Protein AF-A0A529SH38-F1 (afdb_monomer_lite)

Sequence (89 aa):
VKDGNITEHFWVVPFRRTEAGFVGILSNQPAEVHNVVLGQNIEFTRDDISDWGYTRNGHQVGSFTACVMFKRMSKEEADEMRTRFGFDC

pLDDT: mean 95.82, std 1.88, range [90.5, 98.44]

Secondary structure (DSSP, 8-state):
-EETTEE----EEEEEE-SSSEEEEE-S--SS--S--TT-EEEE-GGG-S--EEEETTEEEE-HHHHHHHTTS-HHHHHHHHHHHT---

Radius of gyration: 14.3 Å; chains: 1; bounding box: 28×32×31 Å

Structure (mmCIF, N/CA/C/O backbone):
data_AF-A0A529SH38-F1
#
_entry.id   AF-A0A529SH38-F1
#
loop_
_atom_site.group_PDB
_atom_site.id
_atom_site.type_symbol
_atom_site.label_atom_id
_atom_site.label_alt_id
_atom_site.label_comp_id
_atom_site.label_asym_id
_atom_site.label_entity_id
_atom_site.label_seq_id
_atom_site.pdbx_PDB_ins_code
_atom_site.Cartn_x
_atom_site.Cartn_y
_atom_site.Cartn_z
_atom_site.occupancy
_atom_site.B_iso_or_equiv
_atom_site.auth_seq_id
_atom_site.auth_comp_id
_atom_site.auth_asym_id
_atom_site.auth_atom_id
_atom_site.pdbx_PDB_model_num
ATOM 1 N N . VAL A 1 1 ? -7.296 2.438 6.775 1.00 95.62 1 VAL A N 1
ATOM 2 C CA . VAL A 1 1 ? -7.408 2.915 8.175 1.00 95.62 1 VAL A CA 1
ATOM 3 C C . VAL A 1 1 ? -8.347 4.104 8.201 1.00 95.62 1 VAL A C 1
ATOM 5 O O . VAL A 1 1 ? -8.296 4.913 7.282 1.00 95.62 1 VAL A O 1
ATOM 8 N N . LYS A 1 2 ? -9.222 4.184 9.205 1.00 96.75 2 LYS A N 1
ATOM 9 C CA . LYS A 1 2 ? -10.194 5.270 9.357 1.00 96.75 2 LYS A CA 1
ATOM 10 C C . LYS A 1 2 ? -9.923 6.036 10.649 1.00 96.75 2 LYS A C 1
ATOM 12 O O . LYS A 1 2 ? -9.704 5.403 11.681 1.00 96.75 2 LYS A O 1
ATOM 17 N N . ASP A 1 3 ? -9.981 7.359 10.585 1.00 97.31 3 ASP A N 1
ATOM 18 C CA . ASP A 1 3 ? -9.883 8.271 11.726 1.00 97.31 3 ASP A CA 1
ATOM 19 C C . ASP A 1 3 ? -10.957 9.362 11.581 1.00 97.31 3 ASP A C 1
ATOM 21 O O . ASP A 1 3 ? -10.888 10.227 10.707 1.00 97.31 3 ASP A O 1
ATOM 25 N N . GLY A 1 4 ? -12.042 9.251 12.351 1.00 96.25 4 GLY A N 1
ATOM 26 C CA . GLY A 1 4 ? -13.233 10.083 12.160 1.00 96.25 4 GLY A CA 1
ATOM 27 C C . GLY A 1 4 ? -13.816 9.959 10.744 1.00 96.25 4 GLY A C 1
ATOM 28 O O . GLY A 1 4 ? -14.305 8.896 10.354 1.00 96.25 4 GLY A O 1
ATOM 29 N N . ASN A 1 5 ? -13.775 11.055 9.982 1.00 97.00 5 ASN A N 1
ATOM 30 C CA . ASN A 1 5 ? -14.246 11.118 8.591 1.00 97.00 5 ASN A CA 1
ATOM 31 C C . ASN A 1 5 ? -13.131 10.885 7.558 1.00 97.00 5 ASN A C 1
ATOM 33 O O . ASN A 1 5 ? -13.412 10.844 6.362 1.00 97.00 5 ASN A O 1
ATOM 37 N N . ILE A 1 6 ? -11.885 10.733 8.006 1.00 97.62 6 ILE A N 1
ATOM 38 C CA . ILE A 1 6 ? -10.714 10.551 7.152 1.00 97.62 6 ILE A CA 1
ATOM 39 C C . ILE A 1 6 ? -10.489 9.054 6.954 1.00 97.62 6 ILE A C 1
ATOM 41 O O . ILE A 1 6 ? -10.620 8.256 7.886 1.00 97.62 6 ILE A O 1
ATOM 45 N N . THR A 1 7 ? -10.186 8.654 5.722 1.00 96.75 7 THR A N 1
ATOM 46 C CA . THR A 1 7 ? -9.797 7.281 5.388 1.00 96.75 7 THR A CA 1
ATOM 47 C C . THR A 1 7 ? -8.531 7.311 4.553 1.00 96.75 7 THR A C 1
ATOM 49 O O . THR A 1 7 ? -8.500 7.925 3.492 1.00 96.75 7 THR A O 1
ATOM 52 N N . GLU A 1 8 ? -7.511 6.603 5.024 1.00 96.19 8 GLU A N 1
ATOM 53 C CA . GLU A 1 8 ? -6.231 6.451 4.340 1.00 96.19 8 GLU A CA 1
ATOM 54 C C . GLU A 1 8 ? -5.921 4.983 4.060 1.00 96.19 8 GLU A C 1
ATOM 56 O O . GLU A 1 8 ? -6.230 4.086 4.856 1.00 96.19 8 GLU A O 1
ATOM 61 N N . HIS A 1 9 ? -5.284 4.746 2.916 1.00 95.19 9 HIS A N 1
ATOM 62 C CA . HIS A 1 9 ? -4.798 3.436 2.501 1.00 95.19 9 HIS A CA 1
ATOM 63 C C . HIS A 1 9 ? -3.315 3.309 2.833 1.00 95.19 9 HIS A C 1
ATOM 65 O O . HIS A 1 9 ? -2.533 4.220 2.573 1.00 95.19 9 HIS A O 1
ATOM 71 N N . PHE A 1 10 ? -2.930 2.154 3.371 1.00 96.62 10 PHE A N 1
ATOM 72 C CA . PHE A 1 10 ? -1.558 1.864 3.763 1.00 96.62 10 PHE A CA 1
ATOM 73 C C . PHE A 1 10 ? -1.116 0.532 3.175 1.00 96.62 10 PHE A C 1
ATOM 75 O O . PHE A 1 10 ? -1.888 -0.429 3.173 1.00 96.62 10 PHE A O 1
ATOM 82 N N . TRP A 1 11 ? 0.144 0.456 2.750 1.00 96.06 11 TRP A N 1
ATOM 83 C CA . TRP A 1 11 ? 0.785 -0.834 2.536 1.00 96.06 11 TRP A CA 1
ATOM 84 C C . TRP A 1 11 ? 1.144 -1.460 3.881 1.00 96.06 11 TRP A C 1
ATOM 86 O O . TRP A 1 11 ? 1.594 -0.772 4.802 1.00 96.06 11 TRP A O 1
ATOM 96 N N . VAL A 1 12 ? 0.948 -2.775 3.978 1.00 97.69 12 VAL A N 1
ATOM 97 C CA . VAL A 1 12 ? 1.305 -3.567 5.155 1.00 97.69 12 VAL A CA 1
ATOM 98 C C . VAL A 1 12 ? 2.315 -4.631 4.740 1.00 97.69 12 VAL A C 1
ATOM 100 O O . VAL A 1 12 ? 1.959 -5.604 4.075 1.00 97.69 12 VAL A O 1
ATOM 103 N N . VAL A 1 13 ? 3.585 -4.447 5.103 1.00 96.12 13 VAL A N 1
ATOM 104 C CA . VAL A 1 13 ? 4.675 -5.386 4.804 1.00 96.12 13 VAL A CA 1
ATOM 105 C C . VAL A 1 13 ? 5.820 -5.265 5.835 1.00 96.12 13 VAL A C 1
ATOM 107 O O . VAL A 1 13 ? 6.246 -4.155 6.157 1.00 96.12 13 VAL A O 1
ATOM 110 N N . PRO A 1 14 ? 6.373 -6.387 6.342 1.00 96.81 14 PRO A N 1
ATOM 111 C CA . PRO A 1 14 ? 5.889 -7.758 6.180 1.00 96.81 14 PRO A CA 1
ATOM 112 C C . PRO A 1 14 ? 4.585 -8.009 6.954 1.00 96.81 14 PRO A C 1
ATOM 114 O O . PRO A 1 14 ? 4.255 -7.306 7.908 1.00 96.81 14 PRO A O 1
ATOM 117 N N . PHE A 1 15 ? 3.855 -9.049 6.550 1.00 97.75 15 PHE A N 1
ATOM 118 C CA . PHE A 1 15 ? 2.674 -9.539 7.259 1.00 97.75 15 PHE A CA 1
ATOM 119 C C . PHE A 1 15 ? 2.650 -11.068 7.286 1.00 97.75 15 PHE A C 1
ATOM 121 O O . PHE A 1 15 ? 3.296 -11.738 6.478 1.00 97.75 15 PHE A O 1
ATOM 128 N N . ARG A 1 16 ? 1.879 -11.629 8.217 1.00 97.69 16 ARG A N 1
ATOM 129 C CA . ARG A 1 16 ? 1.625 -13.068 8.335 1.00 97.69 16 ARG A CA 1
ATOM 130 C C . ARG A 1 16 ? 0.136 -13.335 8.504 1.00 97.69 16 ARG A C 1
ATOM 132 O O . ARG A 1 16 ? -0.603 -12.484 8.994 1.00 97.69 16 ARG A O 1
ATOM 139 N N . ARG A 1 17 ? -0.294 -14.540 8.133 1.00 97.62 17 ARG A N 1
ATOM 140 C CA . ARG A 1 17 ? -1.648 -15.024 8.429 1.00 97.62 17 ARG A CA 1
ATOM 141 C C . ARG A 1 17 ? -1.799 -15.371 9.910 1.00 97.62 17 ARG A C 1
ATOM 143 O O . ARG A 1 17 ? -0.841 -15.786 10.566 1.00 97.62 17 ARG A O 1
ATOM 150 N N . THR A 1 18 ? -3.017 -15.217 10.401 1.00 97.44 18 THR A N 1
ATOM 151 C CA . THR A 1 18 ? -3.508 -15.699 11.694 1.00 97.44 18 THR A CA 1
ATOM 152 C C . THR A 1 18 ? -4.726 -16.598 11.448 1.00 97.44 18 THR A C 1
ATOM 154 O O . THR A 1 18 ? -5.127 -16.791 10.298 1.00 97.44 18 THR A O 1
ATOM 157 N N . GLU A 1 19 ? -5.322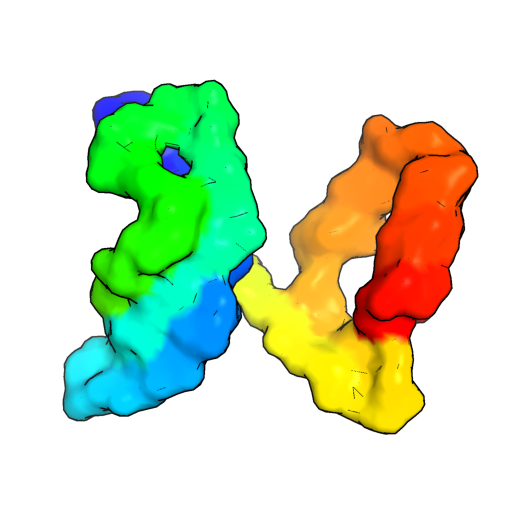 -17.165 12.498 1.00 96.12 19 GLU A N 1
ATOM 158 C CA . GLU A 1 19 ? -6.563 -17.948 12.362 1.00 96.12 19 GLU A CA 1
ATOM 159 C C . GLU A 1 19 ? -7.740 -17.095 11.861 1.00 96.12 19 GLU A C 1
ATOM 161 O O . GLU A 1 19 ? -8.558 -17.574 11.080 1.00 96.12 19 GLU A O 1
ATOM 166 N N . ALA A 1 20 ? -7.796 -15.822 12.268 1.00 93.94 20 ALA A N 1
ATOM 167 C CA . ALA A 1 20 ? -8.903 -14.911 11.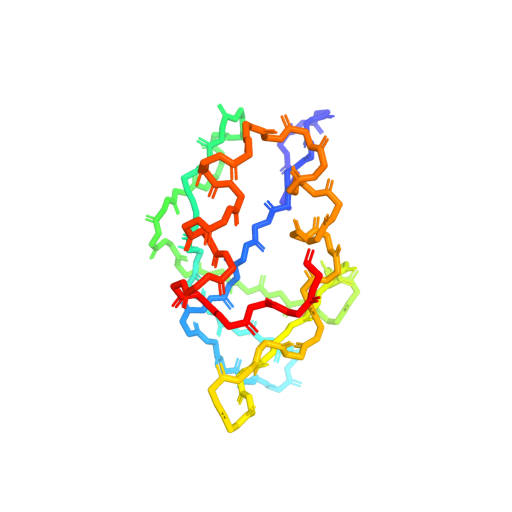975 1.00 93.94 20 ALA A CA 1
ATOM 168 C C . ALA A 1 20 ? -8.618 -13.911 10.835 1.00 93.94 20 ALA A C 1
ATOM 170 O O . ALA A 1 20 ? -9.527 -13.218 10.385 1.00 93.94 20 ALA A O 1
ATOM 171 N N . GLY A 1 21 ? -7.376 -13.815 10.351 1.00 97.31 21 GLY A N 1
ATOM 172 C CA . GLY A 1 21 ? -6.998 -12.824 9.344 1.00 97.31 21 GLY A CA 1
ATOM 173 C C . GLY A 1 21 ? -5.490 -12.698 9.179 1.00 97.31 21 GLY A C 1
ATOM 174 O O . GLY A 1 21 ? -4.800 -13.665 8.838 1.00 97.31 21 GLY A O 1
ATOM 175 N N . PHE A 1 22 ? -4.981 -11.489 9.388 1.00 98.44 22 PHE A N 1
ATOM 176 C CA . PHE A 1 22 ? -3.582 -11.144 9.191 1.00 98.44 22 PHE A CA 1
ATOM 177 C C . PHE A 1 22 ? -3.093 -10.192 10.279 1.00 98.44 22 PHE A C 1
ATOM 179 O O . PHE A 1 22 ? -3.869 -9.446 10.870 1.00 98.44 22 PHE A O 1
ATOM 186 N N . VAL A 1 23 ? -1.782 -10.196 10.500 1.00 98.31 23 VAL A N 1
ATOM 187 C CA . VAL A 1 23 ? -1.087 -9.162 11.269 1.0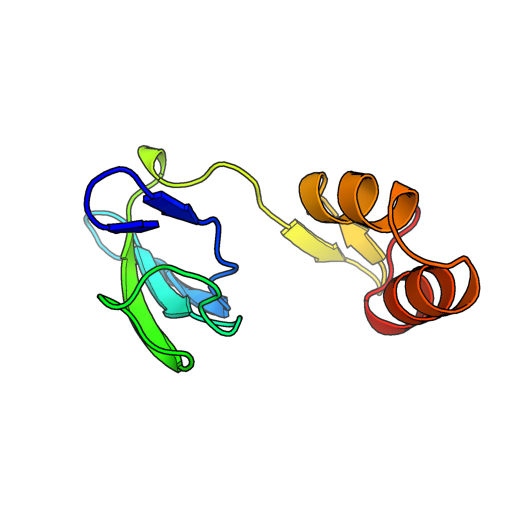0 98.31 23 VAL A CA 1
ATOM 188 C C . VAL A 1 23 ? 0.189 -8.775 10.538 1.00 98.31 23 VAL A C 1
ATOM 190 O O . VAL A 1 23 ? 0.892 -9.645 10.013 1.00 98.31 23 VAL A O 1
ATOM 193 N N . GLY A 1 24 ? 0.489 -7.483 10.475 1.00 98.06 24 GLY A N 1
ATOM 194 C CA . GLY A 1 24 ? 1.679 -6.984 9.794 1.00 98.06 24 GLY A CA 1
ATOM 195 C C . GLY A 1 24 ? 2.025 -5.553 10.161 1.00 98.06 24 GLY A C 1
ATOM 196 O O . GLY A 1 24 ? 1.397 -4.966 11.036 1.00 98.06 24 GLY A O 1
ATOM 197 N N . ILE A 1 25 ? 3.037 -5.008 9.493 1.00 98.44 25 ILE A N 1
ATOM 198 C CA . ILE A 1 25 ? 3.620 -3.703 9.816 1.00 98.44 25 ILE A CA 1
ATOM 199 C C . ILE A 1 25 ? 3.183 -2.653 8.796 1.00 98.44 25 ILE A C 1
ATOM 201 O O . ILE A 1 25 ? 3.344 -2.869 7.597 1.00 98.44 25 ILE A O 1
ATOM 205 N N . LEU A 1 26 ? 2.678 -1.507 9.262 1.00 97.88 26 LEU A N 1
ATOM 206 C CA . LEU A 1 26 ? 2.397 -0.348 8.407 1.00 97.88 26 LEU A CA 1
ATOM 207 C C . LEU A 1 26 ? 3.691 0.211 7.802 1.00 97.88 26 LEU A C 1
ATOM 209 O O . LEU A 1 26 ? 4.618 0.568 8.532 1.00 97.88 26 LEU A O 1
ATOM 213 N N . SER A 1 27 ? 3.736 0.320 6.474 1.00 96.19 27 SER A N 1
ATOM 214 C CA . SER A 1 27 ? 4.967 0.611 5.721 1.00 96.19 27 SER A CA 1
ATOM 215 C C . SER A 1 27 ? 5.019 2.009 5.098 1.00 96.19 27 SER A C 1
ATOM 217 O O . SER A 1 27 ? 5.960 2.317 4.369 1.00 96.19 27 SER A O 1
ATOM 219 N N . ASN A 1 28 ? 4.037 2.867 5.380 1.00 93.44 28 ASN A N 1
ATOM 220 C CA . ASN A 1 28 ? 4.003 4.253 4.912 1.00 93.44 28 ASN A CA 1
ATOM 221 C C . ASN A 1 28 ? 3.652 5.203 6.059 1.00 93.44 28 ASN A C 1
ATOM 223 O O . ASN A 1 28 ? 2.964 4.823 7.007 1.00 93.44 28 ASN A O 1
ATOM 227 N N . GLN A 1 29 ? 4.151 6.435 5.965 1.00 96.31 29 GLN A N 1
ATOM 228 C CA . GLN A 1 29 ? 3.880 7.493 6.931 1.00 96.31 29 GLN A CA 1
ATOM 229 C C . GLN A 1 29 ? 2.418 7.958 6.797 1.00 96.31 29 GLN A C 1
ATOM 231 O O . GLN A 1 29 ? 2.017 8.292 5.680 1.00 96.31 29 GLN A O 1
ATOM 236 N N . PRO A 1 30 ? 1.640 8.004 7.894 1.00 97.00 30 PRO A N 1
ATOM 237 C CA . PRO A 1 30 ? 0.318 8.627 7.896 1.00 97.00 30 PRO A CA 1
ATOM 238 C C . PRO A 1 30 ? 0.381 10.091 7.469 1.00 97.00 30 PRO A C 1
ATOM 240 O O . PRO A 1 30 ? 1.288 10.812 7.898 1.00 97.00 30 PRO A O 1
ATOM 243 N N . ALA A 1 31 ? -0.568 10.513 6.635 1.00 96.25 31 ALA A N 1
ATOM 244 C CA . ALA A 1 31 ? -0.642 11.890 6.154 1.00 96.25 31 ALA A CA 1
ATOM 245 C C . ALA A 1 31 ? -1.578 12.755 7.014 1.00 96.25 31 ALA A C 1
ATOM 247 O O . ALA A 1 31 ? -1.215 13.867 7.390 1.00 96.25 31 ALA A O 1
ATOM 248 N N . GLU A 1 32 ? -2.762 12.240 7.335 1.00 97.06 32 GLU A N 1
ATOM 249 C CA . GLU A 1 32 ? -3.850 12.948 8.016 1.00 97.06 32 GLU A CA 1
ATOM 250 C C . GLU A 1 32 ? -4.509 12.126 9.138 1.00 97.06 32 GLU A C 1
ATOM 252 O O . GLU A 1 32 ? -5.106 12.706 10.044 1.00 97.06 32 GLU A O 1
ATOM 257 N N . VAL A 1 33 ? -4.427 10.791 9.119 1.00 97.88 33 VAL A N 1
ATOM 258 C CA . VAL A 1 33 ? -4.866 9.957 10.250 1.00 97.88 33 VAL A CA 1
ATOM 259 C C . VAL A 1 33 ? -3.843 10.010 11.387 1.00 97.88 33 VAL A C 1
ATOM 261 O O . VAL A 1 33 ? -2.637 9.904 11.168 1.00 97.88 33 VAL A O 1
ATOM 264 N N . HIS A 1 34 ? -4.323 10.133 12.623 1.00 97.06 34 HIS A N 1
ATOM 265 C CA . HIS A 1 34 ? -3.482 10.293 13.817 1.00 97.06 34 HIS A CA 1
ATOM 266 C C . HIS A 1 34 ? -3.561 9.092 14.769 1.00 97.06 34 HIS A C 1
ATOM 268 O O . HIS A 1 34 ? -2.887 9.058 15.798 1.00 97.06 34 HIS A O 1
ATOM 274 N N . ASN A 1 35 ? -4.389 8.099 14.442 1.00 97.31 35 ASN A N 1
ATOM 275 C CA . ASN A 1 35 ? -4.629 6.914 15.265 1.00 97.31 35 ASN A CA 1
ATOM 276 C C . ASN A 1 35 ? -3.686 5.734 14.971 1.00 97.31 35 ASN A C 1
ATOM 278 O O . ASN A 1 35 ? -3.814 4.680 15.597 1.00 97.31 35 ASN A O 1
ATOM 282 N N . VAL A 1 36 ? 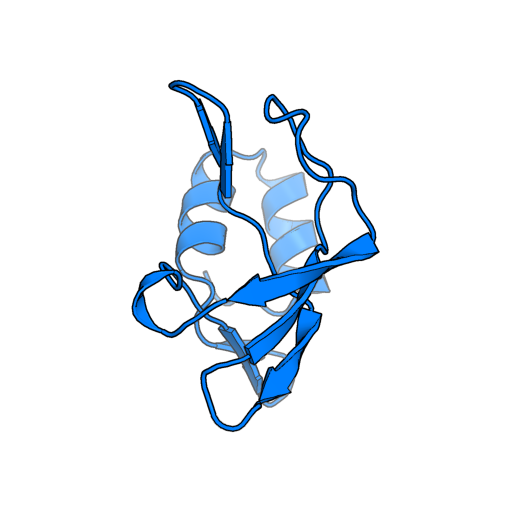-2.748 5.902 14.037 1.00 97.75 36 VAL A N 1
ATOM 283 C CA . VAL A 1 36 ? -1.697 4.930 13.722 1.00 97.75 36 VAL A CA 1
ATOM 284 C C . VAL A 1 36 ? -0.370 5.635 13.452 1.00 97.75 36 VAL A C 1
ATOM 286 O O . VAL A 1 36 ? -0.346 6.824 13.148 1.00 97.75 36 VAL A O 1
ATOM 289 N N . VAL A 1 37 ? 0.740 4.900 13.534 1.00 97.75 37 VAL A N 1
ATOM 290 C CA . VAL A 1 37 ? 2.085 5.404 13.203 1.00 97.75 37 VAL A CA 1
ATOM 291 C C . VAL A 1 37 ? 2.836 4.453 12.268 1.00 97.75 37 VAL A C 1
ATOM 293 O O . VAL A 1 37 ? 2.560 3.252 12.224 1.00 97.75 37 VAL A O 1
ATOM 296 N N . LEU A 1 38 ? 3.818 4.981 11.530 1.00 97.88 38 LEU A N 1
ATOM 297 C CA . LEU A 1 38 ? 4.739 4.171 10.725 1.00 97.88 38 LEU A CA 1
ATOM 298 C C . LEU A 1 38 ? 5.411 3.095 11.596 1.00 97.88 38 LEU A C 1
ATOM 300 O O . LEU A 1 38 ? 5.874 3.381 12.699 1.00 97.88 38 LEU A O 1
ATOM 304 N N . GLY A 1 39 ? 5.490 1.861 11.094 1.00 98.12 39 GLY A N 1
ATOM 305 C CA . GLY A 1 39 ? 6.123 0.748 11.806 1.00 98.12 39 GLY A CA 1
ATOM 306 C C . GLY A 1 39 ? 5.229 0.059 12.845 1.00 98.12 39 GLY A C 1
ATOM 307 O O . GLY A 1 39 ? 5.636 -0.948 13.425 1.00 98.12 39 GLY A O 1
ATOM 308 N N . GLN A 1 40 ? 4.010 0.551 13.073 1.00 98.06 40 GLN A N 1
ATOM 309 C CA . GLN A 1 40 ? 3.052 -0.086 13.971 1.00 98.06 40 GLN A CA 1
ATOM 310 C C . GLN A 1 40 ? 2.591 -1.447 13.429 1.00 98.06 40 GLN A C 1
ATOM 312 O O . GLN A 1 40 ? 2.298 -1.590 12.239 1.00 98.06 40 GLN A O 1
ATOM 317 N N . ASN A 1 41 ? 2.471 -2.432 14.327 1.00 97.81 41 ASN A N 1
ATOM 318 C CA . ASN A 1 41 ? 1.783 -3.686 14.031 1.00 97.81 41 ASN A CA 1
ATOM 319 C C . ASN A 1 41 ? 0.267 -3.469 14.016 1.00 97.81 41 ASN A C 1
ATOM 321 O O . ASN A 1 41 ? -0.290 -2.911 14.963 1.00 97.81 41 ASN A O 1
ATOM 325 N N . ILE A 1 42 ? -0.392 -3.947 12.968 1.00 97.50 42 ILE A N 1
ATOM 326 C CA . ILE A 1 42 ? -1.835 -3.840 12.777 1.00 97.50 42 ILE A CA 1
ATOM 327 C C . ILE A 1 42 ? -2.430 -5.194 12.400 1.00 97.50 42 ILE A C 1
ATOM 329 O O . ILE A 1 42 ? -1.842 -5.953 11.624 1.00 97.50 42 ILE A O 1
ATOM 333 N N . GLU A 1 43 ? -3.599 -5.488 12.960 1.00 97.69 43 GLU A N 1
ATOM 334 C CA . GLU A 1 43 ? -4.432 -6.618 12.557 1.00 97.69 43 GLU A CA 1
ATOM 335 C C . GLU A 1 43 ? -5.427 -6.175 11.487 1.00 97.69 43 GLU A C 1
ATOM 337 O O . GLU A 1 43 ? -5.960 -5.067 11.544 1.00 97.69 43 GLU A O 1
ATOM 342 N N . PHE A 1 44 ? -5.660 -7.033 10.499 1.00 97.81 44 PHE A N 1
ATOM 343 C CA . PHE A 1 44 ? -6.589 -6.757 9.408 1.00 97.81 44 PHE A CA 1
ATOM 344 C C . PHE A 1 44 ? -7.147 -8.052 8.821 1.00 97.81 44 PHE A C 1
ATOM 346 O O . PHE A 1 44 ? -6.589 -9.143 8.983 1.00 97.81 44 PHE A O 1
ATOM 353 N N . THR A 1 45 ? -8.264 -7.930 8.119 1.00 97.75 45 THR A N 1
ATOM 354 C CA . THR A 1 45 ? -8.968 -9.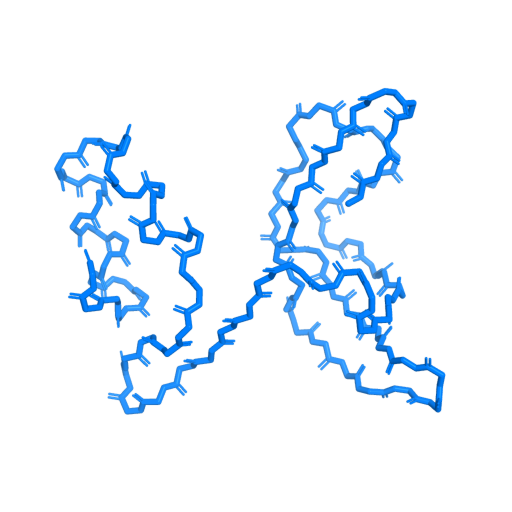027 7.458 1.00 97.75 45 THR A CA 1
ATOM 355 C C . THR A 1 45 ? -8.928 -8.858 5.942 1.00 97.75 45 THR A C 1
ATOM 357 O O . THR A 1 45 ? -8.364 -7.898 5.420 1.00 97.75 45 THR A O 1
ATOM 360 N N . ARG A 1 46 ? -9.512 -9.807 5.198 1.00 95.94 46 ARG A N 1
ATOM 361 C CA . ARG A 1 46 ? -9.627 -9.672 3.737 1.00 95.94 46 ARG A CA 1
ATOM 362 C C . ARG A 1 46 ? -10.508 -8.497 3.321 1.00 95.94 46 ARG A C 1
ATOM 364 O O . ARG A 1 46 ? -10.229 -7.909 2.285 1.00 95.94 46 ARG A O 1
ATOM 371 N N . ASP A 1 47 ? -11.517 -8.163 4.119 1.00 97.12 47 ASP A N 1
ATOM 372 C CA . ASP A 1 47 ? -12.479 -7.106 3.795 1.00 97.12 47 ASP A CA 1
ATOM 373 C C . ASP A 1 47 ? -11.851 -5.706 3.901 1.00 97.12 47 ASP A C 1
ATOM 375 O O . ASP A 1 47 ? -12.341 -4.753 3.301 1.00 97.12 47 ASP A O 1
ATOM 379 N N . ASP A 1 48 ? -10.716 -5.594 4.597 1.00 96.94 48 ASP A N 1
ATOM 380 C CA . ASP A 1 48 ? -9.926 -4.365 4.696 1.00 96.94 48 ASP A CA 1
ATOM 381 C C . ASP A 1 48 ? -8.991 -4.154 3.483 1.00 96.94 48 ASP A C 1
ATOM 383 O O . ASP A 1 48 ? -8.408 -3.077 3.318 1.00 96.94 48 ASP A O 1
ATOM 387 N N . ILE A 1 49 ? -8.813 -5.173 2.630 1.00 96.12 49 ILE A N 1
ATOM 388 C CA . ILE A 1 49 ? -7.861 -5.150 1.511 1.00 96.12 49 ILE A CA 1
ATOM 389 C C . ILE A 1 49 ? -8.522 -4.535 0.276 1.00 96.12 49 ILE A C 1
ATOM 391 O O . ILE A 1 49 ? -9.456 -5.084 -0.301 1.00 96.12 49 ILE A O 1
ATOM 395 N N . SER A 1 50 ? -7.967 -3.415 -0.178 1.00 95.44 50 SER A N 1
ATOM 396 C CA . SER A 1 50 ? -8.403 -2.697 -1.389 1.00 95.44 50 SER A CA 1
ATOM 397 C C . SER A 1 50 ? -7.472 -2.902 -2.585 1.00 95.44 50 SER A C 1
ATOM 399 O O . SER A 1 50 ? -7.902 -2.762 -3.726 1.00 95.44 50 SER A O 1
ATOM 401 N N . ASP A 1 51 ? -6.209 -3.249 -2.336 1.00 95.88 51 ASP A N 1
ATOM 402 C CA . ASP A 1 51 ? -5.204 -3.571 -3.347 1.00 95.88 51 ASP A CA 1
ATOM 403 C C . ASP A 1 51 ? -4.153 -4.509 -2.739 1.00 95.88 51 ASP A C 1
ATOM 405 O O . ASP A 1 51 ? -4.015 -4.609 -1.518 1.00 95.88 51 ASP A O 1
ATOM 409 N N . TRP A 1 52 ? -3.423 -5.222 -3.588 1.00 95.25 52 TRP A N 1
ATOM 410 C CA . TRP A 1 52 ? -2.394 -6.169 -3.179 1.00 95.25 52 TRP A CA 1
ATOM 411 C C . TRP A 1 52 ? -1.318 -6.273 -4.250 1.00 95.25 52 TRP A C 1
ATOM 413 O O . TRP A 1 52 ? -1.586 -6.095 -5.436 1.00 95.25 52 TRP A O 1
ATOM 423 N N . GLY A 1 53 ? -0.104 -6.636 -3.850 1.00 94.56 53 GLY A N 1
ATOM 424 C CA . GLY A 1 53 ? 0.959 -6.903 -4.803 1.00 94.56 53 GLY A CA 1
ATOM 425 C C . GLY A 1 53 ? 2.061 -7.781 -4.237 1.00 94.56 53 GLY A C 1
ATOM 426 O O . GLY A 1 53 ? 2.185 -7.954 -3.026 1.00 94.56 53 GLY A O 1
ATOM 427 N N . TYR A 1 54 ? 2.852 -8.360 -5.132 1.00 94.19 54 TYR A N 1
ATOM 428 C CA . TYR A 1 54 ? 4.054 -9.120 -4.803 1.00 94.19 54 TYR A CA 1
ATOM 429 C C . TYR A 1 54 ? 5.077 -9.013 -5.936 1.00 94.19 54 TYR A C 1
ATOM 431 O O . TYR A 1 54 ? 4.720 -8.757 -7.085 1.00 94.19 54 TYR A O 1
ATOM 439 N N . THR A 1 55 ? 6.349 -9.245 -5.624 1.00 93.56 55 THR A N 1
ATOM 440 C CA . THR A 1 55 ? 7.412 -9.276 -6.632 1.00 93.56 55 THR A CA 1
ATOM 441 C C . THR A 1 55 ? 7.563 -10.682 -7.207 1.00 93.56 55 THR A C 1
ATOM 443 O O . THR A 1 55 ? 7.671 -11.663 -6.468 1.00 93.56 55 THR A O 1
ATOM 446 N N . ARG A 1 56 ? 7.627 -10.786 -8.534 1.00 95.25 56 ARG A N 1
ATOM 447 C CA . ARG A 1 56 ? 7.900 -12.019 -9.277 1.00 95.25 56 ARG A CA 1
ATOM 448 C C . ARG A 1 56 ? 8.947 -11.738 -10.346 1.00 95.25 56 ARG A C 1
ATOM 450 O O . ARG A 1 56 ? 8.719 -10.930 -11.235 1.00 95.25 56 ARG A O 1
ATOM 457 N N . ASN A 1 57 ? 10.081 -12.434 -10.280 1.00 95.12 57 ASN A N 1
ATOM 458 C CA . ASN A 1 57 ? 11.198 -12.276 -11.223 1.00 95.12 57 ASN A CA 1
ATOM 459 C C . ASN A 1 57 ? 11.707 -10.826 -11.353 1.00 95.12 57 ASN A C 1
ATOM 461 O O . ASN A 1 57 ? 12.101 -10.413 -12.433 1.00 95.12 57 ASN A O 1
ATOM 465 N N . GLY A 1 58 ? 11.678 -10.052 -10.264 1.00 93.31 58 GLY A N 1
ATOM 466 C CA . GLY A 1 58 ? 12.078 -8.640 -10.274 1.00 93.31 58 GLY A CA 1
ATOM 467 C C . GLY A 1 58 ? 11.001 -7.669 -10.766 1.00 93.31 58 GLY A C 1
ATOM 468 O O . GLY A 1 58 ? 11.234 -6.469 -10.713 1.00 93.31 58 GLY A O 1
ATOM 469 N N . HIS A 1 59 ? 9.828 -8.162 -11.172 1.00 94.88 59 HIS A N 1
ATOM 470 C CA . HIS A 1 59 ? 8.695 -7.335 -11.581 1.00 94.88 59 HIS A CA 1
ATOM 471 C C . HIS A 1 59 ? 7.601 -7.327 -10.513 1.00 94.88 59 HIS A C 1
ATOM 473 O O . HIS A 1 59 ? 7.330 -8.340 -9.860 1.00 94.88 59 HIS A O 1
ATOM 479 N N . GLN A 1 60 ? 6.953 -6.184 -10.347 1.00 95.75 60 GLN A N 1
ATOM 480 C CA . GLN A 1 60 ? 5.811 -5.994 -9.476 1.00 95.75 60 GLN A CA 1
ATOM 481 C C . GLN A 1 60 ? 4.555 -6.541 -10.156 1.00 95.75 60 GLN A C 1
ATOM 483 O O . GLN A 1 60 ? 4.156 -6.099 -11.229 1.00 95.75 60 GLN A O 1
ATOM 488 N N . VAL A 1 61 ? 3.900 -7.492 -9.496 1.00 95.38 61 VAL A N 1
ATOM 489 C CA . VAL A 1 61 ? 2.576 -7.988 -9.873 1.00 95.38 61 VAL A CA 1
ATOM 490 C C . VAL A 1 61 ? 1.557 -7.384 -8.914 1.00 95.38 61 VAL A C 1
ATOM 492 O O . VAL A 1 61 ? 1.756 -7.431 -7.700 1.00 95.38 61 VAL A O 1
ATOM 495 N N . GLY A 1 62 ? 0.462 -6.839 -9.445 1.00 94.19 62 GLY A N 1
ATOM 496 C CA . GLY A 1 62 ? -0.541 -6.129 -8.648 1.00 94.19 62 GLY A CA 1
ATOM 497 C C . GLY A 1 62 ? -0.114 -4.695 -8.334 1.00 94.19 62 GLY A C 1
ATOM 498 O O . GLY A 1 62 ? 0.516 -4.043 -9.164 1.00 94.19 62 GLY A O 1
ATOM 499 N N . SER A 1 63 ? -0.464 -4.200 -7.149 1.00 94.12 63 SER A N 1
ATOM 500 C CA . SER A 1 63 ? -0.230 -2.816 -6.719 1.00 94.12 63 SER A CA 1
ATOM 501 C C . SER A 1 63 ? -0.793 -1.790 -7.708 1.00 94.12 63 SER A C 1
ATOM 503 O O . SER A 1 63 ? -0.162 -0.778 -8.021 1.00 94.12 63 SER A O 1
ATOM 505 N N . PHE A 1 64 ? -1.992 -2.058 -8.232 1.00 93.50 64 PHE A N 1
ATOM 506 C CA . PHE A 1 64 ? -2.610 -1.265 -9.297 1.00 93.50 64 PHE A CA 1
ATOM 507 C C . PHE A 1 64 ? -2.877 0.181 -8.879 1.00 93.50 64 PHE A C 1
ATOM 509 O O . PHE A 1 64 ? -2.834 1.091 -9.710 1.00 93.50 64 PHE A O 1
ATOM 516 N N . THR A 1 65 ? -3.113 0.415 -7.590 1.00 92.50 65 THR A N 1
ATOM 517 C CA . THR A 1 65 ? -3.250 1.765 -7.039 1.00 92.50 65 THR A CA 1
ATOM 518 C C . THR A 1 65 ? -1.962 2.572 -7.214 1.00 92.50 65 THR A C 1
ATOM 520 O O . THR A 1 65 ? -2.041 3.741 -7.588 1.00 92.50 65 THR A O 1
ATOM 523 N N . ALA A 1 66 ? -0.779 1.959 -7.076 1.00 92.31 66 ALA A N 1
ATOM 524 C CA . ALA A 1 66 ? 0.503 2.629 -7.317 1.00 92.31 66 ALA A CA 1
ATOM 525 C C . ALA A 1 66 ? 0.659 3.058 -8.787 1.00 92.31 66 ALA A C 1
ATOM 527 O O . ALA A 1 66 ? 1.035 4.199 -9.054 1.00 92.31 66 ALA A O 1
ATOM 528 N N . CYS A 1 67 ? 0.250 2.213 -9.739 1.00 92.62 67 CYS A N 1
ATOM 529 C CA . CYS A 1 67 ? 0.228 2.572 -11.162 1.00 92.62 67 CYS A CA 1
ATOM 530 C C . CYS A 1 67 ? -0.632 3.813 -11.452 1.00 92.62 67 CYS A C 1
ATOM 532 O O . CYS A 1 67 ? -0.301 4.632 -12.311 1.00 92.62 67 CYS A O 1
ATOM 534 N N . VAL A 1 68 ? -1.762 3.968 -10.752 1.00 93.19 68 VAL A N 1
ATOM 535 C CA . VAL A 1 68 ? -2.608 5.165 -10.879 1.00 93.19 68 VAL A CA 1
ATOM 536 C C . VAL A 1 68 ? -1.901 6.389 -10.299 1.00 93.19 68 VAL A C 1
ATOM 538 O O . VAL A 1 68 ? -1.976 7.466 -10.894 1.00 93.19 68 VAL A O 1
ATOM 541 N N . MET A 1 69 ? -1.184 6.231 -9.184 1.00 90.94 69 MET A N 1
ATOM 542 C CA . MET A 1 69 ? -0.423 7.317 -8.561 1.00 90.94 69 MET A CA 1
ATOM 543 C C . MET A 1 69 ? 0.709 7.828 -9.456 1.00 90.94 69 MET A C 1
ATOM 545 O O . MET A 1 69 ? 0.904 9.038 -9.525 1.00 90.94 69 MET A O 1
ATOM 549 N N . PHE A 1 70 ? 1.378 6.962 -10.224 1.00 94.06 70 PHE A N 1
ATOM 550 C CA . PHE A 1 70 ? 2.433 7.377 -11.162 1.00 94.06 70 PHE A CA 1
ATOM 551 C C . PHE A 1 70 ? 1.951 8.376 -12.218 1.00 94.06 70 PHE A C 1
ATOM 553 O O . PHE A 1 70 ? 2.718 9.223 -12.660 1.00 94.06 70 PHE A O 1
ATOM 560 N N . LYS A 1 71 ? 0.664 8.344 -12.591 1.00 92.06 71 LYS A N 1
ATOM 561 C CA . LYS A 1 71 ? 0.078 9.318 -13.533 1.00 92.06 71 LYS A CA 1
ATOM 562 C C . LYS A 1 71 ? -0.052 10.727 -12.948 1.00 92.06 71 LYS A C 1
ATOM 564 O O . LYS A 1 71 ? -0.354 11.659 -13.686 1.00 92.06 71 LYS A O 1
ATOM 569 N N . ARG A 1 72 ? 0.097 10.868 -11.629 1.00 92.81 72 ARG A N 1
ATOM 570 C CA . ARG A 1 72 ? -0.005 12.132 -10.885 1.00 92.81 72 ARG A CA 1
ATOM 571 C C . ARG A 1 72 ? 1.355 12.650 -10.410 1.00 92.81 72 ARG A C 1
ATOM 573 O O . ARG A 1 72 ? 1.401 13.723 -9.820 1.00 92.81 72 ARG A O 1
ATOM 580 N N . MET A 1 73 ? 2.425 11.889 -10.631 1.00 93.50 73 MET A N 1
ATOM 581 C CA . MET A 1 73 ? 3.801 12.245 -10.281 1.00 93.50 73 MET A CA 1
ATOM 582 C C . MET A 1 73 ? 4.498 12.933 -11.459 1.00 93.50 73 MET A C 1
ATOM 584 O O . MET A 1 73 ? 4.005 12.891 -12.591 1.00 93.50 73 MET A O 1
ATOM 588 N N . SER A 1 74 ? 5.663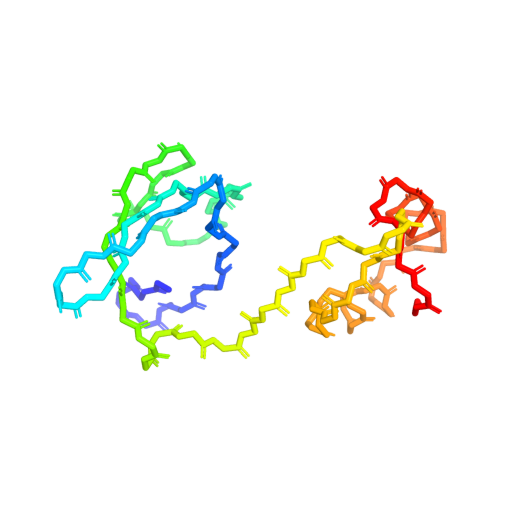 13.539 -11.208 1.00 97.25 74 SER A N 1
ATOM 589 C CA . SER A 1 74 ? 6.568 13.907 -12.300 1.00 97.25 74 SER A CA 1
ATOM 590 C C . SER A 1 74 ? 7.058 12.656 -13.040 1.00 97.25 74 SER A C 1
ATOM 592 O O . SER A 1 74 ? 7.001 11.533 -12.524 1.00 97.25 74 SER A O 1
ATOM 594 N N . LYS A 1 75 ? 7.542 12.836 -14.274 1.00 95.88 75 LYS A N 1
ATOM 595 C CA . LYS A 1 75 ? 8.065 11.719 -15.067 1.00 95.88 75 LYS A CA 1
ATOM 596 C C . LYS A 1 75 ? 9.260 11.074 -14.368 1.00 95.88 75 LYS A C 1
ATOM 598 O O . LYS A 1 75 ? 9.353 9.852 -14.327 1.00 95.88 75 LYS A O 1
ATOM 603 N N . GLU A 1 76 ? 10.137 11.900 -13.816 1.00 97.25 76 GLU A N 1
ATOM 604 C CA . GLU A 1 76 ? 11.370 11.496 -13.156 1.00 97.25 76 GLU A CA 1
ATOM 605 C C . GLU A 1 76 ? 11.077 10.643 -11.915 1.00 97.25 76 GLU A C 1
ATOM 607 O O . GLU A 1 76 ? 11.614 9.544 -11.789 1.00 97.25 76 GLU A O 1
ATOM 612 N N . GLU A 1 77 ? 10.164 11.095 -11.049 1.00 95.62 77 GLU A N 1
ATOM 613 C CA . GLU A 1 77 ? 9.752 10.344 -9.855 1.00 95.62 77 GLU A CA 1
ATOM 614 C C . GLU A 1 77 ? 9.079 9.017 -10.222 1.00 95.62 77 GLU A C 1
ATOM 616 O O . GLU A 1 77 ? 9.378 7.976 -9.637 1.00 95.62 77 GLU A O 1
ATOM 621 N N . ALA A 1 78 ? 8.179 9.027 -11.211 1.00 96.25 78 ALA A N 1
ATOM 622 C CA . ALA A 1 78 ? 7.498 7.812 -11.643 1.00 96.25 78 ALA A CA 1
ATOM 623 C C . ALA A 1 78 ? 8.484 6.782 -12.223 1.00 96.25 78 ALA A C 1
ATOM 625 O O . ALA A 1 78 ? 8.393 5.598 -11.901 1.00 96.25 78 ALA A O 1
ATOM 626 N N . ASP A 1 79 ? 9.443 7.215 -13.046 1.00 96.69 79 ASP A N 1
ATOM 627 C CA . ASP A 1 79 ? 10.452 6.334 -13.644 1.00 96.69 79 ASP A CA 1
ATOM 628 C C . ASP A 1 79 ? 11.428 5.770 -12.594 1.00 96.69 79 ASP A C 1
ATOM 630 O O . ASP A 1 79 ? 11.813 4.596 -12.679 1.00 96.69 79 ASP A O 1
ATOM 634 N N . GLU A 1 80 ? 11.776 6.549 -11.563 1.00 96.31 80 GLU A N 1
ATOM 635 C CA . GLU A 1 80 ? 12.535 6.044 -10.412 1.00 96.31 80 GLU A CA 1
ATOM 636 C C . GLU A 1 80 ? 11.758 4.935 -9.692 1.00 96.31 80 GLU A C 1
ATOM 638 O O . GLU A 1 80 ? 12.293 3.847 -9.464 1.00 96.31 80 GLU A O 1
ATOM 643 N N . MET A 1 81 ? 10.481 5.175 -9.377 1.00 93.62 81 MET A N 1
ATOM 644 C CA . MET A 1 81 ? 9.635 4.204 -8.678 1.00 93.62 81 MET A CA 1
ATOM 645 C C . MET A 1 81 ? 9.465 2.913 -9.486 1.00 93.62 81 MET A C 1
ATOM 647 O O . MET A 1 81 ? 9.583 1.818 -8.927 1.00 93.62 81 MET A O 1
ATOM 651 N N . ARG A 1 82 ? 9.257 3.022 -10.805 1.00 95.25 82 ARG A N 1
ATOM 652 C CA . ARG A 1 82 ? 9.199 1.869 -11.716 1.00 95.25 82 ARG A CA 1
ATOM 653 C C . ARG A 1 82 ? 10.461 1.038 -11.663 1.00 95.25 82 ARG A C 1
ATOM 655 O O . ARG A 1 82 ? 10.389 -0.168 -11.456 1.00 95.25 82 ARG A O 1
ATOM 662 N N . THR A 1 83 ? 11.608 1.690 -11.799 1.00 95.56 83 THR A N 1
ATOM 663 C CA . THR A 1 83 ? 12.908 1.016 -11.823 1.00 95.56 83 THR A CA 1
ATOM 664 C C . THR A 1 83 ? 13.211 0.361 -10.481 1.00 95.56 83 THR A C 1
ATOM 666 O O . THR A 1 83 ? 13.659 -0.781 -10.423 1.00 95.56 83 THR A O 1
ATOM 669 N N . ARG A 1 84 ? 12.944 1.075 -9.384 1.00 93.56 84 ARG A N 1
ATOM 670 C CA . ARG A 1 84 ? 13.271 0.631 -8.030 1.00 93.56 84 ARG A CA 1
ATOM 671 C C . ARG A 1 84 ? 12.420 -0.547 -7.566 1.00 93.56 84 ARG A C 1
ATOM 673 O O . ARG A 1 84 ? 12.928 -1.409 -6.853 1.00 93.56 84 ARG A O 1
ATOM 680 N N . PHE A 1 85 ? 11.140 -0.566 -7.930 1.00 92.19 85 PHE A N 1
ATOM 681 C CA . PHE A 1 85 ? 10.183 -1.563 -7.442 1.00 92.19 85 PHE A CA 1
ATOM 682 C C . PHE A 1 85 ? 9.717 -2.554 -8.519 1.00 92.19 85 PHE A C 1
ATOM 684 O O . PHE A 1 85 ? 9.008 -3.503 -8.196 1.00 92.19 85 PHE A O 1
ATOM 691 N N . GLY A 1 86 ? 10.144 -2.380 -9.772 1.00 95.56 86 GLY A N 1
ATOM 692 C CA . GLY A 1 86 ? 9.872 -3.298 -10.877 1.00 95.56 86 GLY A CA 1
ATOM 693 C C . GLY A 1 86 ? 8.481 -3.153 -11.494 1.00 95.56 86 GLY A C 1
ATOM 694 O O . GLY A 1 86 ? 7.905 -4.151 -11.912 1.00 95.56 86 GLY A O 1
ATOM 695 N N . PHE A 1 87 ? 7.891 -1.958 -11.516 1.00 96.06 87 PHE A N 1
ATOM 696 C CA . PHE A 1 87 ? 6.573 -1.766 -12.134 1.00 96.06 87 PHE A CA 1
ATOM 697 C C . PHE A 1 87 ? 6.661 -1.689 -13.666 1.00 96.06 87 PHE A C 1
ATOM 699 O O . PHE A 1 87 ? 7.484 -0.951 -14.202 1.00 96.06 87 PHE A O 1
ATOM 706 N N . ASP A 1 88 ? 5.767 -2.413 -14.349 1.00 92.62 88 ASP A N 1
ATOM 707 C CA . ASP A 1 88 ? 5.637 -2.400 -15.821 1.00 92.62 88 ASP A CA 1
ATOM 708 C C . ASP A 1 88 ? 4.617 -1.363 -16.334 1.00 92.62 88 ASP A C 1
ATOM 710 O O . ASP A 1 88 ? 4.539 -1.075 -17.530 1.00 92.62 88 ASP A O 1
ATOM 714 N N . CYS A 1 89 ? 3.810 -0.828 -15.418 1.00 90.50 89 CYS A N 1
ATOM 715 C CA . CYS A 1 89 ? 3.033 0.393 -15.597 1.00 90.50 89 CYS A CA 1
ATOM 716 C C . CYS A 1 89 ? 3.916 1.605 -15.249 1.00 90.50 89 CYS A C 1
ATOM 718 O O . CYS A 1 89 ? 3.570 2.743 -15.630 1.00 90.50 89 CYS A O 1
#

Foldseek 3Di:
DDDPPDDDDFDFPPKDADPAAIKGFTDDADDPHDPDGHGDIDGDHPVSDPWDWDDDPQAIDTPVVVVVVLVVDPPVVSVCCCNVRHYPD